Protein AF-A0A2K4ZBP8-F1 (afdb_monomer_lite)

Radius of gyration: 19.73 Å; chains: 1; bounding box: 34×74×32 Å

Organism: NCBI:txid879566

InterPro domains:
  IPR014825 DNA alkylation repair enzyme [PF08713] (7-77)
  IPR016024 Armadillo-type fold [SSF48371] (1-83)

Secondary structure (DSSP, 8-state):
--HHHHHHHHHHT--HHHHHHHHHTT--TTT-----HHHHHHHHHHH---HHHHHHHHHT--HHHHHHHHHHHTTT-HHHHHHHHHHHHHHHHH---TT-------------------

Foldseek 3Di:
DALVVVVVVLLVQADPVQLVVCVVQQADSQQESHHDPVVLLVVLVVPAADQNRLVSLCVSSRPSSVSSSLSNLVPPDPVSVVVNVVSVVVVVVSSPDPDDDDPPPDDDPDDDDDDDDD

Structure (mmCIF, N/CA/C/O backbone):
data_AF-A0A2K4ZBP8-F1
#
_entry.id   AF-A0A2K4ZBP8-F1
#
loop_
_atom_site.group_PDB
_atom_site.id
_atom_site.type_symbol
_atom_site.label_atom_id
_atom_site.label_alt_id
_atom_site.label_comp_id
_atom_site.label_asym_id
_atom_site.label_entity_id
_atom_site.label_seq_id
_atom_site.pdbx_PDB_ins_code
_atom_site.Cartn_x
_atom_site.Cartn_y
_atom_site.Cartn_z
_atom_site.occupancy
_atom_site.B_iso_or_equiv
_atom_site.auth_seq_id
_atom_site.auth_comp_id
_atom_site.auth_asym_id
_atom_site.auth_atom_id
_atom_site.pdbx_PDB_model_num
ATOM 1 N N . MET A 1 1 ? -7.504 -8.465 11.148 1.00 76.06 1 MET A N 1
ATOM 2 C CA . MET A 1 1 ? -6.845 -8.124 9.883 1.00 76.06 1 MET A CA 1
ATOM 3 C C . MET A 1 1 ? -5.510 -7.494 10.207 1.00 76.06 1 MET A C 1
ATOM 5 O O . MET A 1 1 ? -5.461 -6.305 10.503 1.00 76.06 1 MET A O 1
ATOM 9 N N . ASP A 1 2 ? -4.475 -8.324 10.253 1.00 86.19 2 ASP A N 1
ATOM 10 C CA . ASP A 1 2 ? -3.075 -7.908 10.382 1.00 86.19 2 ASP A CA 1
ATOM 11 C C . ASP A 1 2 ? -2.411 -7.704 9.002 1.00 86.19 2 ASP A C 1
ATOM 13 O O . ASP A 1 2 ? -3.039 -7.906 7.951 1.00 86.19 2 ASP A O 1
ATOM 17 N N . GLY A 1 3 ? -1.148 -7.254 8.983 1.00 87.31 3 GLY A N 1
ATOM 18 C CA . GLY A 1 3 ? -0.414 -6.998 7.744 1.00 87.31 3 GLY A CA 1
ATOM 19 C C . GLY A 1 3 ? -0.275 -8.233 6.857 1.00 87.31 3 GLY A C 1
ATOM 20 O O . GLY A 1 3 ? -0.378 -8.126 5.635 1.00 87.31 3 GLY A O 1
ATOM 21 N N . GLN A 1 4 ? -0.104 -9.416 7.444 1.00 90.00 4 GLN A N 1
ATOM 22 C CA . GLN A 1 4 ? 0.075 -10.655 6.696 1.00 90.00 4 GLN A CA 1
ATOM 23 C C . GLN A 1 4 ? -1.236 -11.120 6.054 1.00 90.00 4 GLN A C 1
ATOM 25 O O . GLN A 1 4 ? -1.240 -11.511 4.884 1.00 90.00 4 GLN A O 1
ATOM 30 N N . GLU A 1 5 ? -2.351 -11.025 6.779 1.00 91.75 5 GLU A N 1
ATOM 31 C CA . GLU A 1 5 ? -3.694 -11.289 6.260 1.00 91.75 5 GLU A CA 1
ATOM 32 C C . GLU A 1 5 ? -4.012 -10.372 5.071 1.00 91.75 5 GLU A C 1
ATOM 34 O O . GLU A 1 5 ? -4.517 -10.832 4.047 1.00 91.75 5 GLU A O 1
ATOM 39 N N . MET A 1 6 ? -3.643 -9.090 5.148 1.00 91.50 6 MET A N 1
ATOM 40 C CA . MET A 1 6 ? -3.853 -8.145 4.048 1.00 91.50 6 MET A CA 1
ATOM 41 C C . MET A 1 6 ? -2.957 -8.420 2.833 1.00 91.50 6 MET A C 1
ATOM 43 O O . MET A 1 6 ? -3.413 -8.314 1.693 1.00 91.50 6 MET A O 1
ATOM 47 N N . ILE A 1 7 ? -1.701 -8.825 3.038 1.00 93.38 7 ILE A N 1
ATOM 48 C CA . ILE A 1 7 ? -0.838 -9.269 1.932 1.00 93.38 7 ILE A CA 1
ATOM 49 C C . ILE A 1 7 ? -1.409 -10.519 1.258 1.00 93.38 7 ILE A C 1
ATOM 51 O O . ILE A 1 7 ? -1.368 -10.621 0.030 1.00 93.38 7 ILE A O 1
ATOM 55 N N . ASN A 1 8 ? -1.959 -11.458 2.026 1.00 94.56 8 ASN A N 1
ATOM 56 C CA . ASN A 1 8 ? -2.592 -12.651 1.471 1.00 94.56 8 ASN A CA 1
ATOM 57 C C . ASN A 1 8 ? -3.838 -12.297 0.648 1.00 94.56 8 ASN A C 1
ATOM 59 O O . ASN A 1 8 ? -4.003 -12.825 -0.449 1.00 94.56 8 ASN A O 1
ATOM 63 N N . GLU A 1 9 ? -4.653 -11.352 1.116 1.00 93.81 9 GLU A N 1
ATOM 64 C CA . GLU A 1 9 ? -5.815 -10.858 0.370 1.00 93.81 9 GLU A CA 1
ATOM 65 C C . GLU A 1 9 ? -5.402 -10.170 -0.942 1.00 93.81 9 GLU A C 1
ATOM 67 O O . GLU A 1 9 ? -5.982 -10.423 -1.997 1.00 93.81 9 GLU A O 1
ATOM 72 N N . LEU A 1 10 ? -4.342 -9.353 -0.917 1.00 93.69 10 LEU A N 1
ATOM 73 C CA . LEU A 1 10 ? -3.769 -8.772 -2.134 1.00 93.69 10 LEU A CA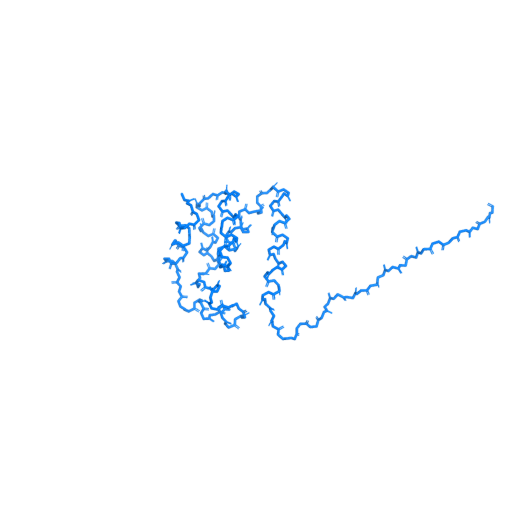 1
ATOM 74 C C . LEU A 1 10 ? -3.299 -9.864 -3.104 1.00 93.69 10 LEU A C 1
ATOM 76 O O . LEU A 1 10 ? -3.599 -9.804 -4.293 1.00 93.69 10 LEU A O 1
ATOM 80 N N . ARG A 1 11 ? -2.605 -10.893 -2.608 1.00 94.56 11 ARG A N 1
ATOM 81 C CA . ARG A 1 11 ? -2.149 -12.022 -3.434 1.00 94.56 11 ARG A CA 1
ATOM 82 C C . ARG A 1 11 ? -3.304 -12.828 -4.019 1.00 94.56 11 ARG A C 1
ATOM 84 O O . ARG A 1 11 ? -3.196 -13.270 -5.157 1.00 94.56 11 ARG A O 1
ATOM 91 N N . ALA A 1 12 ? -4.406 -12.986 -3.291 1.00 95.75 12 ALA A N 1
ATOM 92 C CA . ALA A 1 12 ? -5.597 -13.673 -3.786 1.00 95.75 12 ALA A CA 1
ATOM 93 C C . ALA A 1 12 ? -6.243 -12.947 -4.979 1.00 95.75 12 ALA A C 1
ATOM 95 O O . ALA A 1 12 ? -6.872 -13.580 -5.822 1.00 95.75 12 ALA A O 1
ATOM 96 N N . GLN A 1 13 ? -6.051 -11.630 -5.072 1.00 94.88 13 GLN A N 1
ATOM 97 C CA . GLN A 1 13 ? -6.541 -10.793 -6.169 1.00 94.88 13 GLN A CA 1
ATOM 98 C C . GLN A 1 13 ? -5.476 -10.522 -7.244 1.00 94.88 13 GLN A C 1
ATOM 100 O O . GLN A 1 13 ? -5.697 -9.714 -8.152 1.00 94.88 13 GLN A O 1
ATOM 105 N N . ALA A 1 14 ? -4.299 -11.141 -7.125 1.00 94.94 14 ALA A N 1
ATOM 106 C CA . ALA A 1 14 ? -3.193 -10.914 -8.035 1.00 94.94 14 ALA A CA 1
ATOM 107 C C . ALA A 1 14 ? -3.495 -11.461 -9.432 1.00 94.94 14 ALA A C 1
ATOM 109 O O . ALA A 1 14 ? -4.105 -12.514 -9.612 1.00 94.94 14 ALA A O 1
ATOM 110 N N . SER A 1 15 ? -3.008 -10.748 -10.438 1.00 94.81 15 SER A N 1
ATOM 111 C CA . SER A 1 15 ? -3.103 -11.141 -11.833 1.00 94.81 15 SER A CA 1
ATOM 112 C C . SER A 1 15 ? -1.759 -10.940 -12.512 1.00 94.81 15 SER A C 1
ATOM 114 O O . SER A 1 15 ? -1.171 -9.858 -12.460 1.0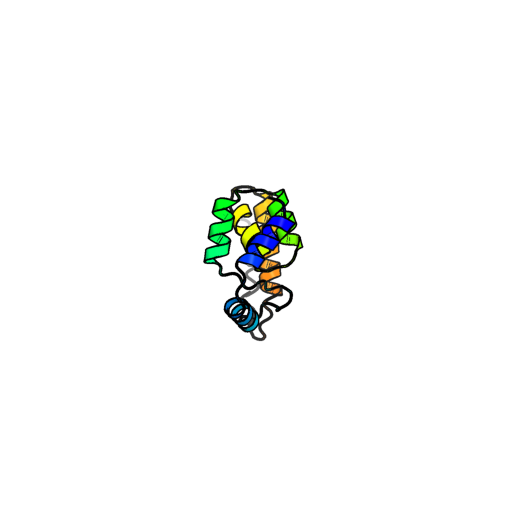0 94.81 15 SER A O 1
ATOM 116 N N . GLU A 1 16 ? -1.297 -11.978 -13.204 1.00 92.94 16 GLU A N 1
ATOM 117 C CA . GLU A 1 16 ? -0.041 -11.954 -13.955 1.00 92.94 16 GLU A CA 1
ATOM 118 C C . GLU A 1 16 ? -0.020 -10.820 -14.985 1.00 92.94 16 GLU A C 1
ATOM 120 O O . GLU A 1 16 ? 0.917 -10.029 -15.013 1.00 92.94 16 GLU A O 1
ATOM 125 N N . LYS A 1 17 ? -1.127 -10.624 -15.709 1.00 92.69 17 LYS A N 1
ATOM 126 C CA . LYS A 1 17 ? -1.306 -9.506 -16.646 1.00 92.69 17 LYS A CA 1
ATOM 127 C C . LYS A 1 17 ? -1.074 -8.139 -15.992 1.00 92.69 17 LYS A C 1
ATOM 129 O O . LYS A 1 17 ? -0.483 -7.242 -16.594 1.00 92.69 17 LYS A O 1
ATOM 134 N N . TYR A 1 18 ? -1.572 -7.944 -14.772 1.00 91.75 18 TYR A N 1
ATOM 135 C CA . TYR A 1 18 ? -1.365 -6.688 -14.050 1.00 91.75 18 TYR A CA 1
ATOM 136 C C . TYR A 1 18 ? 0.077 -6.560 -13.568 1.00 91.75 18 TYR A C 1
ATOM 138 O O . TYR A 1 18 ? 0.659 -5.485 -13.706 1.00 91.75 18 TYR A O 1
ATOM 146 N N . ARG A 1 19 ? 0.669 -7.651 -13.075 1.00 91.81 19 ARG A N 1
ATOM 147 C CA . ARG A 1 19 ? 2.077 -7.699 -12.670 1.00 91.81 19 ARG A CA 1
ATOM 148 C C . ARG A 1 19 ? 3.009 -7.333 -13.825 1.00 91.81 19 ARG A C 1
ATOM 150 O O . ARG A 1 19 ? 3.872 -6.478 -13.658 1.00 91.81 19 ARG A O 1
ATOM 157 N N . GLU A 1 20 ? 2.796 -7.904 -15.005 1.00 92.44 20 GLU A N 1
ATOM 158 C CA . GLU A 1 20 ? 3.545 -7.577 -16.223 1.00 92.44 20 GLU A CA 1
ATOM 159 C C . GLU A 1 20 ? 3.413 -6.101 -16.597 1.00 92.44 20 GLU A C 1
ATOM 161 O O . GLU A 1 20 ? 4.401 -5.445 -16.928 1.00 92.44 20 GLU A O 1
ATOM 166 N N . ASN A 1 21 ? 2.203 -5.542 -16.502 1.00 91.19 21 ASN A N 1
ATOM 167 C CA . ASN A 1 21 ? 2.007 -4.125 -16.773 1.00 91.19 21 ASN A CA 1
ATOM 168 C C . ASN A 1 21 ? 2.751 -3.234 -15.762 1.00 91.19 21 ASN A C 1
ATOM 170 O O . ASN A 1 21 ? 3.299 -2.213 -16.170 1.00 91.19 21 ASN A O 1
ATOM 174 N N . MET A 1 22 ? 2.822 -3.615 -14.480 1.00 86.38 22 MET A N 1
ATOM 175 C CA . MET A 1 22 ? 3.616 -2.895 -13.469 1.00 86.38 22 MET A CA 1
ATOM 176 C C . MET A 1 22 ? 5.114 -2.944 -13.783 1.00 86.38 22 MET A C 1
ATOM 178 O O . MET A 1 22 ? 5.777 -1.906 -13.759 1.00 86.38 22 MET A O 1
ATOM 182 N N . ILE A 1 23 ? 5.621 -4.112 -14.183 1.00 89.94 23 ILE A N 1
ATOM 183 C CA . ILE A 1 23 ? 7.015 -4.285 -14.613 1.00 89.94 23 ILE A CA 1
ATOM 184 C C . ILE A 1 23 ? 7.319 -3.402 -15.825 1.00 89.94 23 ILE A C 1
ATOM 186 O O . ILE A 1 23 ? 8.307 -2.669 -15.830 1.00 89.94 23 ILE A O 1
ATOM 190 N N . ARG A 1 24 ? 6.429 -3.384 -16.823 1.00 90.44 24 ARG A N 1
ATOM 191 C CA . ARG A 1 24 ? 6.547 -2.523 -18.010 1.00 90.44 24 ARG A CA 1
ATOM 192 C C . ARG A 1 24 ? 6.546 -1.030 -17.667 1.00 90.44 24 ARG A C 1
ATOM 194 O O . ARG A 1 24 ? 7.140 -0.237 -18.391 1.00 90.44 24 ARG A O 1
ATOM 201 N N . MET A 1 25 ? 5.882 -0.642 -16.580 1.00 86.00 25 MET A N 1
ATOM 202 C CA . MET A 1 25 ? 5.859 0.733 -16.070 1.00 86.00 25 MET A CA 1
ATOM 203 C C . MET A 1 25 ? 7.084 1.089 -15.209 1.00 86.00 25 MET A C 1
ATOM 205 O O . MET A 1 25 ? 7.184 2.226 -14.750 1.00 86.00 25 MET A O 1
ATOM 209 N N . GLY A 1 26 ? 8.019 0.155 -15.010 1.00 85.50 26 GLY A N 1
ATOM 210 C CA . GLY A 1 26 ? 9.259 0.373 -14.262 1.00 85.50 26 GLY A CA 1
ATOM 211 C C . GLY A 1 26 ? 9.176 0.029 -12.775 1.00 85.50 26 GLY A C 1
ATOM 212 O O . GLY A 1 26 ?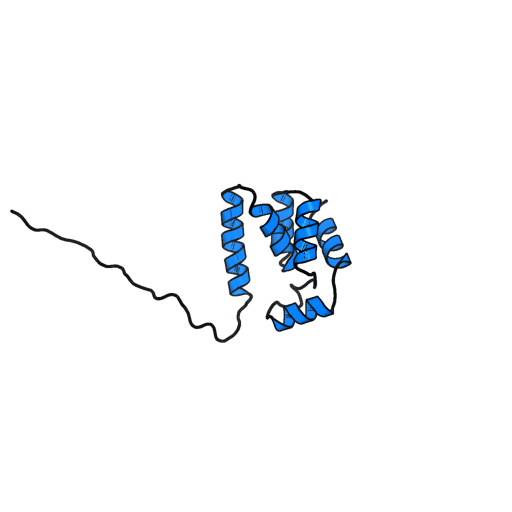 10.074 0.395 -12.023 1.00 85.50 26 GLY A O 1
ATOM 213 N N . ILE A 1 27 ? 8.124 -0.666 -12.330 1.00 85.00 27 ILE A N 1
ATOM 214 C CA . ILE A 1 27 ? 8.024 -1.161 -10.953 1.00 85.00 27 ILE A CA 1
ATOM 215 C C . ILE A 1 27 ? 8.680 -2.549 -10.887 1.00 85.00 27 ILE A C 1
ATOM 217 O O . ILE A 1 27 ? 8.271 -3.440 -11.632 1.00 85.00 27 ILE A O 1
ATOM 221 N N . PRO A 1 28 ? 9.675 -2.783 -10.011 1.00 88.50 28 PRO A N 1
ATOM 222 C CA . PRO A 1 28 ? 10.351 -4.075 -9.927 1.00 88.50 28 PRO A CA 1
ATOM 223 C C . PRO A 1 28 ? 9.385 -5.242 -9.693 1.00 88.50 28 PRO A C 1
ATOM 225 O O . PRO A 1 28 ? 8.445 -5.142 -8.899 1.00 88.50 28 PRO A O 1
ATOM 228 N N . ALA A 1 29 ? 9.644 -6.380 -10.341 1.00 89.31 29 ALA A N 1
ATOM 229 C CA . ALA A 1 29 ? 8.812 -7.582 -10.238 1.00 89.31 29 ALA A CA 1
ATOM 230 C C . ALA A 1 29 ? 8.743 -8.161 -8.812 1.00 89.31 29 ALA A C 1
ATOM 232 O O . ALA A 1 29 ? 7.763 -8.822 -8.466 1.00 89.31 29 ALA A O 1
ATOM 233 N N . GLU A 1 30 ? 9.780 -7.924 -8.007 1.00 91.12 30 GLU A N 1
ATOM 234 C CA . GLU A 1 30 ? 9.874 -8.290 -6.585 1.00 91.12 30 GLU A CA 1
ATOM 235 C C . GLU A 1 30 ? 8.966 -7.433 -5.692 1.00 91.12 30 GLU A C 1
ATOM 237 O O . GLU A 1 30 ? 8.446 -7.918 -4.693 1.00 91.12 30 GLU A O 1
ATOM 242 N N . ASN A 1 31 ? 8.703 -6.190 -6.105 1.00 90.69 31 ASN A N 1
ATOM 243 C CA . ASN A 1 31 ? 7.830 -5.252 -5.403 1.00 90.69 31 ASN A CA 1
ATOM 244 C C . ASN A 1 31 ? 6.406 -5.244 -5.981 1.00 90.69 31 ASN A C 1
ATOM 246 O O . ASN A 1 31 ? 5.560 -4.512 -5.479 1.00 90.69 31 ASN A O 1
ATOM 250 N N . SER A 1 32 ? 6.126 -6.027 -7.026 1.00 92.44 32 SER A N 1
ATOM 251 C CA . SER A 1 32 ? 4.837 -6.029 -7.726 1.00 92.44 32 SER A CA 1
ATOM 252 C C . SER A 1 32 ? 4.052 -7.298 -7.410 1.00 92.44 32 SER A C 1
ATOM 254 O O . SER A 1 32 ? 4.425 -8.385 -7.862 1.00 92.44 32 SER A O 1
ATOM 256 N N . ILE A 1 33 ? 2.944 -7.161 -6.676 1.00 94.62 33 ILE A N 1
ATOM 257 C CA . ILE A 1 33 ? 2.010 -8.271 -6.431 1.00 94.62 33 ILE A CA 1
ATOM 258 C C . ILE A 1 33 ? 1.171 -8.531 -7.691 1.00 94.62 33 ILE A C 1
ATOM 260 O O . ILE A 1 33 ? 0.912 -9.682 -8.030 1.00 94.62 33 ILE A O 1
ATOM 264 N N . GLY A 1 34 ? 0.801 -7.477 -8.422 1.00 95.19 34 GLY A N 1
ATOM 265 C CA . GLY A 1 34 ? -0.021 -7.548 -9.628 1.00 95.19 34 GLY A CA 1
ATOM 266 C C . GLY A 1 34 ? -1.504 -7.327 -9.360 1.00 95.19 34 GLY A C 1
ATOM 267 O O . GLY A 1 34 ? -2.332 -8.023 -9.942 1.00 95.19 34 GLY A O 1
ATOM 268 N N . VAL A 1 35 ? -1.857 -6.386 -8.482 1.00 95.19 35 VAL A N 1
ATOM 269 C CA . VAL A 1 35 ? -3.263 -6.094 -8.148 1.00 95.19 35 VAL A CA 1
ATOM 270 C C . VAL A 1 35 ? -3.706 -4.789 -8.799 1.00 95.19 35 VAL A C 1
ATOM 272 O O . VAL A 1 35 ? -3.005 -3.779 -8.767 1.00 95.19 35 VAL A O 1
ATOM 275 N N . ALA A 1 36 ? -4.907 -4.782 -9.375 1.00 91.62 36 ALA A N 1
ATOM 276 C CA . ALA A 1 36 ? -5.483 -3.575 -9.952 1.00 91.62 36 ALA A CA 1
ATOM 277 C C . ALA A 1 36 ? -5.758 -2.505 -8.878 1.00 91.62 36 ALA A C 1
ATOM 279 O O . ALA A 1 36 ? -6.298 -2.798 -7.809 1.00 91.62 36 ALA A O 1
ATOM 280 N N . THR A 1 37 ? -5.506 -1.232 -9.193 1.00 87.88 37 THR A N 1
ATOM 281 C CA . THR A 1 37 ? -5.764 -0.101 -8.279 1.00 87.88 37 THR A CA 1
ATOM 282 C C . THR A 1 37 ? -7.223 -0.030 -7.807 1.00 87.88 37 THR A C 1
ATOM 284 O O . THR A 1 37 ? -7.492 0.365 -6.674 1.00 87.88 37 THR A O 1
ATOM 287 N N . SER A 1 38 ? -8.186 -0.430 -8.646 1.00 89.44 38 SER A N 1
ATOM 288 C CA . SER A 1 38 ? -9.608 -0.496 -8.274 1.00 89.44 38 SER A CA 1
ATOM 289 C C . SER A 1 38 ? -9.869 -1.491 -7.141 1.00 89.44 38 SER A C 1
ATOM 291 O O . SER A 1 38 ? -10.651 -1.193 -6.237 1.00 89.44 38 SER A O 1
ATOM 293 N N . VAL A 1 39 ? -9.186 -2.638 -7.158 1.00 92.31 39 VAL A N 1
ATOM 294 C CA . VAL A 1 39 ? -9.272 -3.659 -6.110 1.00 92.31 39 VAL A CA 1
ATOM 295 C C . VAL A 1 39 ? -8.618 -3.154 -4.830 1.00 92.31 39 VAL A C 1
ATOM 297 O O . VAL A 1 39 ? -9.245 -3.227 -3.779 1.00 92.31 39 VAL A O 1
ATOM 300 N N . VAL A 1 40 ? -7.428 -2.547 -4.918 1.00 90.62 40 VAL A N 1
ATOM 301 C CA . VAL A 1 40 ? -6.738 -1.944 -3.760 1.00 90.62 40 VAL A CA 1
ATOM 302 C C . VAL A 1 40 ? -7.637 -0.929 -3.048 1.00 90.62 40 VAL A C 1
ATOM 304 O O . VAL A 1 40 ? -7.830 -1.011 -1.838 1.00 90.62 40 VAL A O 1
ATOM 307 N N . ARG A 1 41 ? -8.278 -0.023 -3.797 1.00 87.75 41 ARG A N 1
ATOM 308 C CA . ARG A 1 41 ? -9.244 0.944 -3.242 1.00 87.75 41 ARG A CA 1
ATOM 309 C C . ARG A 1 41 ? -10.481 0.276 -2.644 1.00 87.75 41 ARG A C 1
ATOM 311 O O . ARG A 1 41 ? -11.022 0.756 -1.650 1.00 87.75 41 ARG A O 1
ATOM 318 N N . GLY A 1 42 ? -10.950 -0.815 -3.247 1.00 90.25 42 GLY A N 1
ATOM 319 C CA . GLY A 1 42 ? -12.047 -1.621 -2.713 1.00 90.25 42 GLY A CA 1
ATOM 320 C C . GLY A 1 42 ? -11.696 -2.259 -1.367 1.00 90.25 42 GLY A C 1
ATOM 321 O O . GLY A 1 42 ? -12.487 -2.179 -0.429 1.00 90.25 42 GLY A O 1
ATOM 322 N N . LEU A 1 43 ? -10.497 -2.835 -1.257 1.00 89.56 43 LEU A N 1
ATOM 323 C CA . LEU A 1 43 ? -9.968 -3.418 -0.023 1.00 89.56 43 LEU A CA 1
ATOM 324 C C . LEU A 1 43 ? -9.775 -2.354 1.061 1.00 89.56 43 LEU A C 1
ATOM 326 O O . LEU A 1 43 ? -10.236 -2.545 2.185 1.00 89.56 43 LEU A O 1
ATOM 330 N N . ALA A 1 44 ? -9.203 -1.199 0.711 1.00 86.06 44 ALA A N 1
ATOM 331 C CA . ALA A 1 44 ? -9.007 -0.090 1.642 1.00 86.06 44 ALA A CA 1
ATOM 332 C C . ALA A 1 44 ? -10.327 0.385 2.281 1.00 86.06 44 ALA A C 1
ATOM 334 O O . ALA A 1 44 ? -10.378 0.645 3.484 1.00 86.06 44 ALA A O 1
ATOM 335 N N . LYS A 1 45 ? -11.419 0.436 1.503 1.00 84.56 45 LYS A N 1
ATOM 336 C CA . LYS A 1 45 ? -12.759 0.781 2.010 1.00 84.56 45 LYS A CA 1
ATOM 337 C C . LYS A 1 45 ? -13.342 -0.273 2.954 1.00 84.56 45 LYS A C 1
ATOM 339 O O . LYS A 1 45 ? -14.069 0.093 3.870 1.00 84.56 45 LYS A O 1
ATOM 344 N N . LYS A 1 46 ? -13.055 -1.559 2.725 1.00 85.31 46 LYS A N 1
ATOM 345 C CA . LYS A 1 46 ? -13.586 -2.673 3.531 1.00 85.31 46 LYS A CA 1
ATOM 346 C C . LYS A 1 46 ? -12.869 -2.833 4.869 1.00 85.31 46 LYS A C 1
ATOM 348 O O . LYS A 1 46 ? -13.520 -3.085 5.873 1.00 85.31 46 LYS A O 1
ATOM 353 N N . ALA A 1 47 ? -11.546 -2.708 4.871 1.00 79.50 47 ALA A N 1
ATOM 354 C CA . ALA A 1 47 ? -10.720 -3.026 6.034 1.00 79.50 47 ALA A CA 1
ATOM 355 C C . ALA A 1 47 ? -10.629 -1.894 7.079 1.00 79.50 47 ALA A C 1
ATOM 357 O O . ALA A 1 47 ? -10.193 -2.139 8.200 1.00 79.50 47 ALA A O 1
ATOM 358 N N . GLY A 1 48 ? -11.106 -0.684 6.759 1.00 72.38 48 GLY A N 1
ATOM 359 C CA . GLY A 1 48 ? -11.087 0.455 7.684 1.00 72.38 48 GLY A CA 1
ATOM 360 C C . GLY A 1 48 ? -9.689 1.063 7.863 1.00 72.38 48 GLY A C 1
ATOM 361 O O . GLY A 1 48 ? -8.695 0.529 7.386 1.00 72.38 48 GLY A O 1
ATOM 362 N N . LYS A 1 49 ? -9.603 2.231 8.510 1.00 74.31 49 LYS A N 1
ATOM 363 C CA . LYS A 1 49 ? -8.335 2.964 8.673 1.00 74.31 49 LYS A CA 1
ATOM 364 C C . LYS A 1 49 ? -7.608 2.486 9.935 1.00 74.31 49 LYS A C 1
ATOM 366 O O . LYS A 1 49 ? -8.082 2.756 11.035 1.00 74.31 49 LYS A O 1
ATOM 371 N N . SER A 1 50 ? -6.456 1.831 9.781 1.00 82.75 50 SER A N 1
ATOM 372 C CA . SER A 1 50 ? -5.553 1.472 10.887 1.00 82.75 50 SER A CA 1
ATOM 373 C C . SER A 1 50 ? -4.141 1.994 10.619 1.00 82.75 50 SER A C 1
ATOM 375 O O . SER A 1 50 ? -3.556 1.722 9.571 1.00 82.75 50 SER A O 1
ATOM 377 N N . GLN A 1 51 ? -3.600 2.773 11.563 1.00 79.75 51 GLN A N 1
ATOM 378 C CA . GLN A 1 51 ? -2.259 3.360 11.454 1.00 79.75 51 GLN A CA 1
ATOM 379 C C . GLN A 1 51 ? -1.159 2.299 11.551 1.00 79.75 51 GLN A C 1
ATOM 381 O O . GLN A 1 51 ? -0.199 2.343 10.785 1.00 79.75 51 GLN A O 1
ATOM 386 N N . GLU A 1 52 ? -1.322 1.347 12.468 1.00 85.31 52 GLU A N 1
ATOM 387 C CA . GLU A 1 52 ? -0.390 0.235 12.684 1.00 85.31 52 GLU A CA 1
ATOM 388 C C . GLU A 1 52 ? -0.321 -0.639 11.430 1.00 85.31 52 GLU A C 1
ATOM 390 O O . GLU A 1 52 ? 0.757 -0.855 10.879 1.00 85.31 52 GLU A O 1
ATOM 395 N N . LEU A 1 53 ? -1.485 -1.007 10.886 1.00 87.56 53 LEU A N 1
ATOM 396 C CA . LEU A 1 53 ? -1.577 -1.806 9.668 1.00 87.56 53 LEU A CA 1
ATOM 397 C C . LEU A 1 53 ? -1.005 -1.070 8.447 1.00 87.56 53 LEU A C 1
ATOM 399 O O . LEU A 1 53 ? -0.310 -1.666 7.627 1.00 87.56 53 LEU A O 1
ATOM 403 N N . ALA A 1 54 ? -1.252 0.238 8.325 1.00 87.50 54 ALA A N 1
ATOM 404 C CA . ALA A 1 54 ? -0.655 1.046 7.265 1.00 87.50 54 ALA A CA 1
ATOM 405 C C . ALA A 1 54 ? 0.881 1.037 7.342 1.00 87.50 54 ALA A C 1
ATOM 407 O O . ALA A 1 54 ? 1.545 0.919 6.312 1.00 87.50 54 ALA A O 1
ATOM 408 N N . PHE A 1 55 ? 1.454 1.129 8.544 1.00 86.81 55 PHE A N 1
ATOM 409 C CA . PHE A 1 55 ? 2.903 1.090 8.737 1.00 86.81 55 PHE A CA 1
ATOM 410 C C . PHE A 1 55 ? 3.499 -0.292 8.431 1.00 86.81 55 PHE A C 1
ATOM 412 O O . PHE A 1 55 ? 4.524 -0.383 7.752 1.00 86.81 55 PHE A O 1
ATOM 419 N N . GLU A 1 56 ? 2.840 -1.368 8.862 1.00 90.12 56 GLU A N 1
ATOM 420 C CA . GLU A 1 56 ? 3.232 -2.740 8.522 1.00 90.12 56 GLU A CA 1
ATOM 421 C C . GLU A 1 56 ? 3.273 -2.946 7.006 1.00 90.12 56 GLU A C 1
ATOM 423 O O . GLU A 1 56 ? 4.304 -3.344 6.458 1.00 90.12 56 GLU A O 1
ATOM 428 N N . LEU A 1 57 ? 2.189 -2.589 6.308 1.00 90.12 57 LEU A N 1
ATOM 429 C CA . LEU A 1 57 ? 2.094 -2.693 4.851 1.00 90.12 57 LEU A CA 1
ATOM 430 C C . LEU A 1 57 ? 3.139 -1.834 4.142 1.00 90.12 57 LEU A C 1
ATOM 432 O O . LEU A 1 57 ? 3.751 -2.284 3.171 1.00 90.12 57 LEU A O 1
ATOM 436 N N . TRP A 1 58 ? 3.393 -0.626 4.643 1.00 88.50 58 TRP A N 1
ATOM 437 C CA . TRP A 1 58 ? 4.418 0.265 4.111 1.00 88.50 58 TRP A CA 1
ATOM 438 C C . TRP A 1 58 ? 5.819 -0.374 4.125 1.00 88.50 58 TRP A C 1
ATOM 440 O O . TRP A 1 58 ? 6.587 -0.250 3.157 1.00 88.50 58 TRP A O 1
ATOM 450 N N . ASN A 1 59 ? 6.136 -1.096 5.203 1.00 88.94 59 ASN A N 1
ATOM 451 C CA . ASN A 1 59 ? 7.425 -1.755 5.401 1.00 88.94 59 ASN A CA 1
ATOM 452 C C . ASN A 1 59 ? 7.630 -2.987 4.519 1.00 88.94 59 ASN A C 1
ATOM 454 O O . ASN A 1 59 ? 8.778 -3.324 4.239 1.00 88.94 59 ASN A O 1
ATOM 458 N N . THR A 1 60 ? 6.559 -3.602 4.006 1.00 89.00 60 THR A N 1
ATOM 459 C CA . THR A 1 60 ? 6.663 -4.763 3.100 1.00 89.00 60 THR A CA 1
ATOM 460 C C . THR A 1 60 ? 7.286 -4.444 1.739 1.00 89.00 60 THR A C 1
ATOM 462 O O . THR A 1 60 ? 7.662 -5.360 1.016 1.00 89.00 60 THR A O 1
ATOM 465 N N . LYS A 1 61 ? 7.390 -3.157 1.375 1.00 89.75 61 LYS A N 1
ATOM 466 C CA . LYS A 1 61 ? 7.917 -2.645 0.093 1.00 89.75 61 LYS A CA 1
ATOM 467 C C . LYS A 1 61 ? 7.115 -3.012 -1.160 1.00 89.75 61 LYS A C 1
ATOM 469 O O . LYS A 1 61 ? 7.395 -2.441 -2.214 1.00 89.75 61 LYS A O 1
ATOM 474 N N . TYR A 1 62 ? 6.073 -3.838 -1.052 1.00 92.25 62 TYR A N 1
ATOM 475 C CA . TYR A 1 62 ? 5.168 -4.096 -2.167 1.00 92.25 62 TYR A CA 1
ATOM 476 C C . TYR A 1 62 ? 4.431 -2.822 -2.586 1.00 92.25 62 TYR A C 1
ATOM 478 O O . TYR A 1 62 ? 3.922 -2.065 -1.755 1.00 92.25 62 TYR A O 1
ATOM 486 N N . HIS A 1 63 ? 4.349 -2.597 -3.892 1.00 90.00 63 HIS A N 1
ATOM 487 C CA . HIS A 1 63 ? 3.735 -1.422 -4.488 1.00 90.00 63 HIS A CA 1
ATOM 488 C C . HIS A 1 63 ? 2.263 -1.297 -4.085 1.00 90.00 63 HIS A C 1
ATOM 490 O O . HIS A 1 63 ? 1.821 -0.244 -3.625 1.00 90.00 63 HIS A O 1
ATOM 496 N N . GLU A 1 64 ? 1.510 -2.389 -4.183 1.00 92.44 64 GLU A N 1
ATOM 497 C CA . GLU A 1 64 ? 0.086 -2.400 -3.868 1.00 92.44 64 GLU A CA 1
ATOM 498 C C . GLU A 1 64 ? -0.182 -2.289 -2.364 1.00 92.44 64 GLU A C 1
ATOM 500 O O . GLU A 1 64 ? -1.124 -1.603 -1.972 1.00 92.44 64 GLU A O 1
ATOM 505 N N . ALA A 1 65 ? 0.684 -2.855 -1.517 1.00 91.62 65 ALA A N 1
ATOM 506 C CA . ALA A 1 65 ? 0.610 -2.684 -0.064 1.00 91.62 65 ALA A CA 1
ATOM 507 C C . ALA A 1 65 ? 0.851 -1.222 0.348 1.00 91.62 65 ALA A C 1
ATOM 509 O O . ALA A 1 65 ? 0.136 -0.676 1.186 1.00 91.62 65 ALA A O 1
ATOM 510 N N . ARG A 1 66 ? 1.813 -0.554 -0.297 1.00 89.50 66 ARG A N 1
ATOM 511 C CA . ARG A 1 66 ? 2.107 0.872 -0.101 1.00 89.50 66 ARG A CA 1
ATOM 512 C C . ARG A 1 66 ? 0.972 1.778 -0.571 1.00 89.50 66 ARG A C 1
ATOM 514 O O . ARG A 1 66 ? 0.655 2.746 0.117 1.00 89.50 66 ARG A O 1
ATOM 521 N N . MET A 1 67 ? 0.331 1.457 -1.698 1.00 88.81 67 MET A N 1
ATOM 522 C CA . MET A 1 67 ? -0.890 2.153 -2.124 1.00 88.81 67 MET A CA 1
ATOM 523 C C . MET A 1 67 ? -2.006 1.997 -1.089 1.00 88.81 67 MET A C 1
ATOM 525 O O . MET A 1 67 ? -2.672 2.970 -0.755 1.00 88.81 67 MET A O 1
ATOM 529 N N . LEU A 1 68 ? -2.189 0.791 -0.553 1.00 88.94 68 LEU A N 1
ATOM 530 C CA . LEU A 1 68 ? -3.225 0.512 0.436 1.00 88.94 68 LEU A CA 1
ATOM 531 C C . LEU A 1 68 ? -2.974 1.282 1.745 1.00 88.94 68 LEU A C 1
ATOM 533 O O . LEU A 1 68 ? -3.878 1.939 2.258 1.00 88.94 68 LEU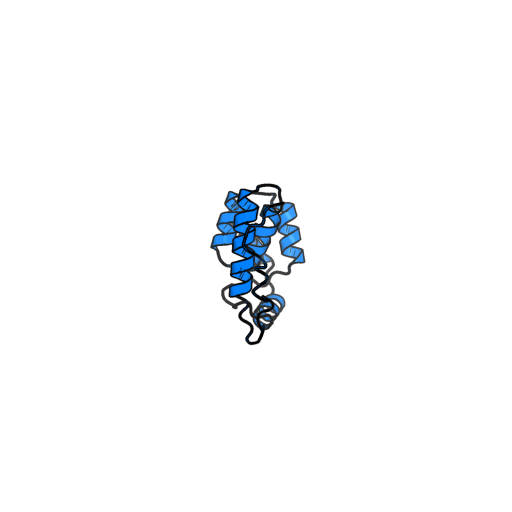 A O 1
ATOM 537 N N . ALA A 1 69 ? -1.722 1.305 2.214 1.00 88.44 69 ALA A N 1
ATOM 538 C CA . ALA A 1 69 ? -1.295 2.142 3.332 1.00 88.44 69 ALA A CA 1
ATOM 539 C C . ALA A 1 69 ? -1.589 3.632 3.079 1.00 88.44 69 ALA A C 1
ATOM 541 O O . ALA A 1 69 ? -2.162 4.300 3.938 1.00 88.44 69 ALA A O 1
ATOM 542 N N . HIS A 1 70 ? -1.265 4.143 1.887 1.00 83.31 70 HIS A N 1
ATOM 543 C CA . HIS A 1 70 ? -1.530 5.532 1.508 1.00 83.31 70 HIS A CA 1
ATOM 544 C C . HIS A 1 70 ? -3.029 5.883 1.556 1.00 83.31 70 HIS A C 1
ATOM 546 O O . HIS A 1 70 ? -3.399 6.914 2.115 1.00 83.31 70 HIS A O 1
ATOM 552 N N . GLU A 1 71 ? -3.906 5.026 1.020 1.00 83.31 71 GLU A N 1
ATOM 553 C CA . GLU A 1 71 ? -5.367 5.240 1.032 1.00 83.31 71 GLU A CA 1
ATOM 554 C C . GLU A 1 71 ? -5.929 5.378 2.465 1.00 83.31 71 GLU A C 1
ATOM 556 O O . GLU A 1 71 ? -6.900 6.103 2.693 1.00 83.31 71 GLU A O 1
ATOM 561 N N . TRP A 1 72 ? -5.300 4.747 3.462 1.00 77.81 72 TRP A N 1
ATOM 562 C CA . TRP A 1 72 ? -5.675 4.910 4.871 1.00 77.81 72 TRP A CA 1
ATOM 563 C C . TRP A 1 72 ? -5.057 6.134 5.548 1.00 77.81 72 TRP A C 1
ATOM 565 O O . TRP A 1 72 ? -5.645 6.670 6.492 1.00 77.81 72 TRP A O 1
ATOM 575 N N . MET A 1 73 ? -3.910 6.602 5.057 1.00 67.19 73 MET A N 1
ATOM 576 C CA . MET A 1 73 ? -3.186 7.759 5.590 1.00 67.19 73 MET A CA 1
ATOM 577 C C . MET A 1 73 ? -3.801 9.109 5.209 1.00 67.19 73 MET A C 1
ATOM 579 O O . MET A 1 73 ? -3.650 10.071 5.960 1.00 67.19 73 MET A O 1
ATOM 583 N N . GLU A 1 74 ? -4.563 9.178 4.116 1.00 57.62 74 GLU A N 1
ATOM 584 C CA . GLU A 1 74 ? -5.336 10.370 3.723 1.00 57.62 74 GLU A CA 1
ATOM 585 C C . GLU A 1 74 ? -6.505 10.677 4.696 1.00 57.62 74 GLU A C 1
ATOM 587 O O . GLU A 1 74 ? -7.205 11.680 4.568 1.00 57.62 74 GLU A O 1
ATOM 592 N N . GLY A 1 75 ? -6.711 9.851 5.733 1.00 56.75 75 GLY A N 1
ATOM 593 C CA . GLY A 1 75 ? -7.542 10.176 6.895 1.00 56.75 75 GLY A CA 1
ATOM 594 C C . GLY A 1 75 ? -6.814 11.014 7.953 1.00 56.75 75 GLY A C 1
ATOM 595 O O . GLY A 1 75 ? -6.307 10.459 8.918 1.00 56.75 75 GLY A O 1
ATOM 596 N N . GLU A 1 76 ? -6.793 12.336 7.776 1.00 50.59 76 GLU A N 1
ATOM 597 C CA . GLU A 1 76 ? -6.625 13.419 8.778 1.00 50.59 76 GLU A CA 1
ATOM 598 C C . GLU A 1 76 ? -5.533 13.363 9.876 1.00 50.59 76 GLU A C 1
ATOM 600 O O . GLU A 1 76 ? -5.481 14.255 10.723 1.00 50.59 76 GLU A O 1
ATOM 605 N N . SER A 1 77 ? -4.581 12.431 9.883 1.00 55.28 77 SER A N 1
ATOM 606 C CA . SER A 1 77 ? -3.471 12.498 10.847 1.00 55.28 77 SER A CA 1
ATOM 607 C C . SER A 1 77 ? -2.231 13.153 10.231 1.00 55.28 77 SER A C 1
ATOM 609 O O . SER A 1 77 ? -1.600 12.622 9.317 1.00 55.28 77 SER A O 1
ATOM 611 N N . LYS A 1 78 ? -1.837 14.323 10.755 1.00 49.44 78 LYS A N 1
ATOM 612 C CA . LYS A 1 78 ? -0.658 15.093 10.296 1.00 49.44 78 LYS A CA 1
ATOM 613 C C . LYS A 1 78 ? 0.645 14.277 10.300 1.00 49.44 78 LYS A C 1
ATOM 615 O O . LYS A 1 78 ? 1.506 14.533 9.461 1.00 49.44 78 LYS A O 1
ATOM 620 N N . ALA A 1 79 ? 0.775 13.300 11.201 1.00 46.28 79 ALA A N 1
ATOM 621 C CA . ALA A 1 79 ? 1.912 12.378 11.250 1.00 46.28 79 ALA A CA 1
ATOM 622 C C . ALA A 1 79 ? 1.919 11.406 10.056 1.00 46.28 79 ALA A C 1
ATOM 624 O O . ALA A 1 79 ? 2.954 11.197 9.424 1.00 46.28 79 ALA A O 1
ATOM 625 N N . LEU A 1 80 ? 0.747 10.894 9.674 1.00 51.44 80 LEU A N 1
ATOM 626 C CA . LEU A 1 80 ? 0.592 10.008 8.519 1.00 51.44 80 LEU A CA 1
ATOM 627 C C . LEU A 1 80 ? 0.853 10.737 7.195 1.00 51.44 80 LEU A C 1
ATOM 629 O O . LEU A 1 80 ? 1.431 10.158 6.283 1.00 51.44 80 LEU A O 1
ATOM 633 N N . ARG A 1 81 ? 0.532 12.034 7.108 1.00 50.59 81 ARG A N 1
ATOM 634 C CA . ARG A 1 81 ? 0.865 12.867 5.940 1.00 50.59 81 ARG A CA 1
ATOM 635 C C . ARG A 1 81 ? 2.375 13.019 5.718 1.00 50.59 81 ARG A C 1
ATOM 637 O O . ARG A 1 81 ? 2.803 13.212 4.582 1.00 50.59 81 ARG A O 1
ATOM 644 N N . TRP A 1 82 ? 3.192 12.971 6.772 1.00 50.03 82 TRP A N 1
ATOM 645 C CA . TRP A 1 82 ? 4.652 13.025 6.631 1.00 50.03 82 TRP A CA 1
ATOM 646 C C . TRP A 1 82 ? 5.207 11.706 6.085 1.00 50.03 82 TRP A C 1
ATOM 648 O O . TRP A 1 82 ? 6.010 11.733 5.157 1.00 50.03 82 TRP A O 1
ATOM 658 N N . ILE A 1 83 ? 4.682 10.572 6.563 1.00 55.47 83 ILE A N 1
ATOM 659 C CA . ILE A 1 83 ? 5.029 9.241 6.047 1.00 55.47 83 ILE A CA 1
ATOM 660 C C . ILE A 1 83 ? 4.527 9.068 4.605 1.00 55.47 83 ILE A C 1
ATOM 662 O O . ILE A 1 83 ? 5.277 8.586 3.771 1.00 55.47 83 ILE A O 1
ATOM 666 N N . GLY A 1 84 ? 3.327 9.556 4.264 1.00 57.88 84 GLY A N 1
ATOM 667 C CA . GLY A 1 84 ? 2.830 9.643 2.881 1.00 57.88 84 GLY A CA 1
ATOM 668 C C . GLY A 1 84 ? 3.707 10.526 1.968 1.00 57.88 84 GLY A C 1
ATOM 669 O O . GLY A 1 84 ? 3.941 10.211 0.803 1.00 57.88 84 GLY A O 1
ATOM 670 N N . LYS A 1 85 ? 4.242 11.620 2.530 1.00 59.41 85 LYS A N 1
ATOM 671 C CA . LYS A 1 85 ? 5.322 12.468 1.983 1.00 59.41 85 LYS A CA 1
ATOM 672 C C . LYS A 1 85 ? 6.531 11.654 1.519 1.00 59.41 85 LYS A C 1
ATOM 674 O O . LYS A 1 85 ? 6.957 11.690 0.364 1.00 59.41 85 LYS A O 1
ATOM 679 N N . ASP A 1 86 ? 7.089 10.953 2.491 1.00 61.97 86 ASP A N 1
ATOM 680 C CA . ASP A 1 86 ? 8.277 10.123 2.340 1.00 61.97 86 ASP A CA 1
ATOM 681 C C . ASP A 1 86 ? 8.022 8.964 1.368 1.00 61.97 86 ASP A C 1
ATOM 683 O O . ASP A 1 86 ? 8.807 8.687 0.467 1.00 61.97 86 ASP A O 1
ATOM 687 N N . ALA A 1 87 ? 6.828 8.394 1.457 1.00 59.94 87 ALA A N 1
ATOM 688 C CA . ALA A 1 87 ? 6.317 7.351 0.602 1.00 59.94 87 ALA A CA 1
ATOM 689 C C . ALA A 1 87 ? 6.271 7.696 -0.881 1.00 59.94 87 ALA A C 1
ATOM 691 O O . ALA A 1 87 ? 6.762 6.934 -1.716 1.00 59.94 87 ALA A O 1
ATOM 692 N N . ALA A 1 88 ? 5.683 8.844 -1.209 1.00 60.19 88 ALA A N 1
ATOM 693 C CA . ALA A 1 88 ? 5.623 9.332 -2.578 1.00 60.19 88 ALA A CA 1
ATOM 694 C C . ALA A 1 88 ? 7.034 9.575 -3.130 1.00 60.19 88 ALA A C 1
ATOM 696 O O . ALA A 1 88 ? 7.327 9.186 -4.257 1.00 60.19 88 ALA A O 1
ATOM 697 N N . LYS A 1 89 ? 7.933 10.129 -2.308 1.00 61.53 89 LYS A N 1
ATOM 698 C CA . LYS A 1 89 ? 9.333 10.365 -2.674 1.00 61.53 89 LYS A CA 1
ATOM 699 C C . LYS A 1 89 ? 10.098 9.060 -2.927 1.00 61.53 89 LYS A C 1
ATOM 701 O O . LYS A 1 89 ? 10.868 8.985 -3.876 1.00 61.53 89 LYS A O 1
ATOM 706 N N . GLU A 1 90 ? 9.857 8.029 -2.123 1.00 62.28 90 GLU A N 1
ATOM 707 C CA . GLU A 1 90 ? 10.427 6.686 -2.299 1.00 62.28 90 GLU A CA 1
ATOM 708 C C . GLU A 1 90 ? 9.874 5.962 -3.540 1.00 62.28 90 GLU A C 1
ATOM 710 O O . GLU A 1 90 ? 10.581 5.210 -4.210 1.00 62.28 90 GLU A O 1
ATOM 715 N N . LEU A 1 91 ? 8.606 6.188 -3.889 1.00 54.34 91 LEU A N 1
ATOM 716 C CA . LEU A 1 91 ? 8.036 5.683 -5.141 1.00 54.34 91 LEU A CA 1
ATOM 717 C C . LEU A 1 91 ? 8.611 6.428 -6.355 1.00 54.34 91 LEU A C 1
ATOM 719 O O . LEU A 1 91 ? 8.937 5.795 -7.357 1.00 54.34 91 LEU A O 1
ATOM 723 N N . GLU A 1 92 ? 8.809 7.744 -6.259 1.00 55.56 92 GLU A N 1
ATOM 724 C CA . GLU A 1 92 ? 9.488 8.543 -7.287 1.00 55.56 92 GLU A CA 1
ATOM 725 C C . GLU A 1 92 ? 10.945 8.108 -7.500 1.00 55.56 92 GLU A C 1
ATOM 727 O O . GLU A 1 92 ? 11.410 8.070 -8.639 1.00 55.56 92 GLU A O 1
ATOM 732 N N . THR A 1 93 ? 11.670 7.739 -6.438 1.00 57.88 93 THR A N 1
ATOM 733 C CA . THR A 1 93 ? 13.043 7.220 -6.555 1.00 57.88 93 THR A CA 1
ATOM 734 C C . THR A 1 93 ? 13.102 5.788 -7.088 1.00 57.88 93 THR A C 1
ATOM 736 O O . THR A 1 93 ? 14.109 5.433 -7.704 1.00 57.88 93 THR A O 1
ATOM 739 N N . MET A 1 94 ? 12.053 4.978 -6.897 1.00 43.41 94 MET A N 1
ATOM 740 C CA . MET A 1 94 ? 11.929 3.644 -7.503 1.00 43.41 94 MET A CA 1
ATOM 741 C C . MET A 1 94 ? 11.588 3.702 -8.998 1.00 43.41 94 MET A C 1
ATOM 743 O O . MET A 1 94 ? 12.102 2.885 -9.758 1.00 43.41 94 MET A O 1
ATOM 747 N N . VAL A 1 95 ? 10.809 4.691 -9.455 1.00 47.06 95 VAL A N 1
ATOM 748 C CA . VAL A 1 95 ? 10.514 4.930 -10.885 1.00 47.06 95 VAL A CA 1
ATOM 749 C C . VAL A 1 95 ? 11.692 5.641 -11.566 1.00 47.06 95 VAL A C 1
ATOM 751 O O . VAL A 1 95 ? 11.518 6.620 -12.287 1.00 47.06 95 VAL A O 1
ATOM 754 N N . LYS A 1 96 ? 12.927 5.153 -11.378 1.00 45.44 96 LYS A N 1
ATOM 755 C CA . LYS A 1 96 ? 14.080 5.551 -12.203 1.00 45.44 96 LYS A CA 1
ATOM 756 C C . LYS A 1 96 ? 13.898 5.032 -13.634 1.00 45.44 96 LYS A C 1
ATOM 758 O O . LYS A 1 96 ? 14.596 4.139 -14.096 1.00 45.44 96 LYS A O 1
ATOM 763 N N . ALA A 1 97 ? 12.954 5.640 -14.338 1.00 41.84 97 ALA A N 1
ATOM 764 C CA . ALA A 1 97 ? 13.008 5.811 -15.767 1.00 41.84 97 ALA A CA 1
ATOM 765 C C . ALA A 1 97 ? 14.205 6.722 -16.056 1.00 41.84 97 ALA A C 1
ATOM 767 O O . ALA A 1 97 ? 14.254 7.877 -15.617 1.00 41.84 97 ALA A O 1
ATOM 768 N N . GLU A 1 98 ? 15.181 6.192 -16.784 1.00 42.88 98 GLU A N 1
ATOM 769 C CA . GLU A 1 98 ? 16.064 7.011 -17.605 1.00 42.88 98 GLU A CA 1
ATOM 770 C C . GLU A 1 98 ? 15.231 8.085 -18.326 1.00 42.88 98 GLU A C 1
ATOM 772 O O . GLU A 1 98 ? 14.222 7.784 -18.964 1.00 42.88 98 GLU A O 1
ATOM 777 N N . GLY A 1 99 ? 15.635 9.352 -18.199 1.00 47.84 99 GLY A N 1
ATOM 778 C CA . GLY A 1 99 ? 15.131 10.421 -19.065 1.00 47.84 99 GLY A CA 1
ATOM 779 C C . GLY A 1 99 ? 14.099 11.395 -18.492 1.00 47.84 99 GLY A C 1
ATOM 780 O O . GLY A 1 99 ? 13.535 12.167 -19.263 1.00 47.84 99 GLY A O 1
ATOM 781 N N . ARG A 1 100 ? 13.867 11.473 -17.174 1.00 42.62 100 ARG A N 1
ATOM 782 C CA . ARG A 1 100 ? 13.187 12.657 -16.604 1.00 42.62 100 ARG A CA 1
ATOM 783 C C . ARG A 1 100 ? 14.202 13.724 -16.216 1.00 42.62 100 ARG A C 1
ATOM 785 O O . ARG A 1 100 ? 14.719 13.754 -15.101 1.00 42.62 100 ARG A O 1
ATOM 792 N N . GLY A 1 101 ? 14.482 14.609 -17.173 1.00 40.91 101 GLY A N 1
ATOM 793 C CA . GLY A 1 101 ? 15.142 15.881 -16.907 1.00 40.91 101 GLY A CA 1
ATOM 794 C C . GLY A 1 101 ? 14.458 16.588 -15.735 1.00 40.91 101 GLY A C 1
ATOM 795 O O . GLY A 1 101 ? 13.232 16.678 -15.676 1.00 40.91 101 GLY A O 1
ATOM 796 N N . ARG A 1 102 ? 15.263 17.037 -14.770 1.00 43.53 102 ARG A N 1
ATOM 797 C CA . ARG A 1 102 ? 14.814 17.802 -13.604 1.00 43.53 102 ARG A CA 1
ATOM 798 C C . ARG A 1 102 ? 13.950 18.983 -14.058 1.00 43.53 102 ARG A C 1
ATOM 800 O O . ARG A 1 102 ? 14.485 19.953 -14.581 1.00 43.53 102 ARG A O 1
ATOM 807 N N . LEU A 1 103 ? 12.657 18.970 -13.753 1.00 49.28 103 LEU A N 1
ATOM 808 C CA . LEU A 1 103 ?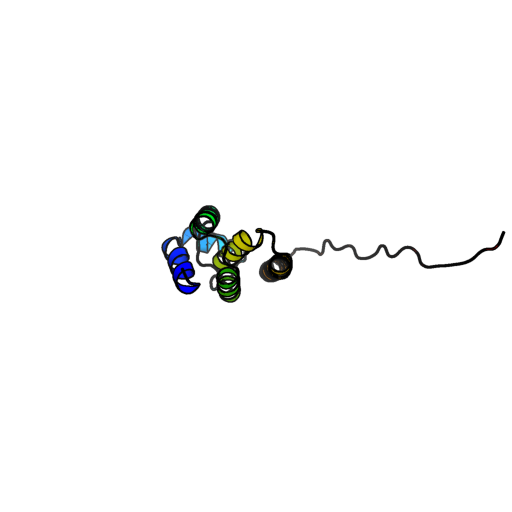 11.871 20.201 -13.618 1.00 49.28 103 LEU A CA 1
ATOM 809 C C . LEU A 1 103 ? 11.927 20.648 -12.156 1.00 49.28 103 LEU A C 1
ATOM 811 O O . LEU A 1 103 ? 10.939 20.689 -11.436 1.00 49.28 103 LEU A O 1
ATOM 815 N N . ILE A 1 104 ? 13.145 20.952 -11.715 1.00 47.47 104 ILE A N 1
ATOM 816 C CA . ILE A 1 104 ? 13.366 21.851 -10.591 1.00 47.47 104 ILE A CA 1
ATOM 817 C C . ILE A 1 104 ? 14.288 22.929 -11.138 1.00 47.47 104 ILE A C 1
ATOM 819 O O . ILE A 1 104 ? 15.507 22.758 -11.162 1.00 47.47 104 ILE A O 1
ATOM 823 N N . SER A 1 105 ? 13.715 24.032 -11.619 1.00 46.03 105 SER A N 1
ATOM 824 C CA . SER A 1 105 ? 14.492 25.261 -11.711 1.00 46.03 105 SER A CA 1
ATOM 825 C C . SER A 1 105 ? 14.724 25.739 -10.283 1.00 46.03 105 SER A C 1
ATOM 827 O O . SER A 1 105 ? 13.835 26.276 -9.622 1.00 46.03 105 SER A O 1
ATOM 829 N N . ALA A 1 106 ? 15.933 25.475 -9.798 1.00 43.34 106 ALA A N 1
A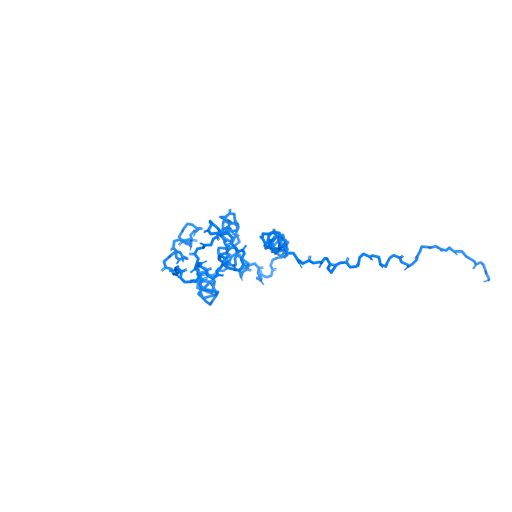TOM 830 C CA . ALA A 1 106 ? 16.525 26.216 -8.706 1.00 43.34 106 ALA A CA 1
ATOM 831 C C . ALA A 1 106 ? 16.529 27.725 -9.026 1.00 43.34 106 ALA A C 1
ATOM 833 O O . ALA A 1 106 ? 16.604 28.120 -10.187 1.00 43.34 106 ALA A O 1
ATOM 834 N N . ASN A 1 107 ? 16.533 28.531 -7.964 1.00 44.53 107 ASN A N 1
ATOM 835 C CA . ASN A 1 107 ? 16.687 29.987 -7.926 1.00 44.53 107 ASN A CA 1
ATOM 836 C C . ASN A 1 107 ? 15.496 30.859 -8.353 1.00 44.53 107 ASN A C 1
ATOM 838 O O . ASN A 1 107 ? 15.406 31.355 -9.470 1.00 44.53 107 ASN A O 1
ATOM 842 N N . THR A 1 108 ? 14.753 31.306 -7.342 1.00 44.56 108 THR A N 1
ATOM 843 C CA . THR A 1 108 ? 14.646 32.756 -7.117 1.00 44.56 108 THR A CA 1
ATOM 844 C C . THR A 1 108 ? 14.845 33.053 -5.634 1.00 44.56 108 THR A C 1
ATOM 846 O O . THR A 1 108 ? 13.916 33.133 -4.839 1.00 44.56 108 THR A O 1
ATOM 849 N N . ARG A 1 109 ? 16.118 33.189 -5.250 1.00 47.25 109 ARG A N 1
ATOM 850 C CA . ARG A 1 109 ? 16.522 34.043 -4.136 1.00 47.25 109 ARG A CA 1
ATOM 851 C C . ARG A 1 109 ? 16.748 35.431 -4.743 1.00 47.25 109 ARG A C 1
ATOM 853 O O . ARG A 1 109 ? 17.769 35.649 -5.380 1.00 47.25 109 ARG A O 1
ATOM 860 N N . MET A 1 110 ? 15.784 36.332 -4.586 1.00 39.78 110 MET A N 1
ATOM 861 C CA . MET A 1 110 ? 15.885 37.762 -4.907 1.00 39.78 110 MET A CA 1
ATOM 862 C C . MET A 1 110 ? 14.987 38.479 -3.883 1.00 39.78 110 MET A C 1
ATOM 864 O O . MET A 1 110 ? 13.809 38.167 -3.813 1.00 39.78 110 MET A O 1
ATOM 868 N N . GLY A 1 111 ? 15.444 39.337 -2.976 1.00 40.38 111 GLY A N 1
ATOM 869 C CA . GLY A 1 111 ? 16.776 39.869 -2.728 1.00 40.38 111 GLY A CA 1
ATOM 870 C C . GLY A 1 111 ? 16.999 40.101 -1.229 1.00 40.38 111 GLY A C 1
ATOM 871 O O . GLY A 1 111 ? 16.071 40.127 -0.423 1.00 40.38 111 GLY A O 1
ATOM 872 N N . LYS A 1 112 ? 18.276 40.201 -0.876 1.00 44.16 112 LYS A N 1
ATOM 873 C CA . LYS A 1 112 ? 18.817 40.472 0.452 1.00 44.16 112 LYS A CA 1
ATOM 874 C C . LYS A 1 112 ? 19.268 41.939 0.460 1.00 44.16 112 LYS A C 1
ATOM 876 O O . LYS A 1 112 ? 20.064 42.257 -0.412 1.00 44.16 112 LYS A O 1
ATOM 881 N N . GLU A 1 113 ? 18.796 42.718 1.447 1.00 42.69 113 GLU A N 1
ATOM 882 C CA . GLU A 1 113 ? 19.396 43.954 2.026 1.00 42.69 113 GLU A CA 1
ATOM 883 C C . GLU A 1 113 ? 19.613 45.139 1.032 1.00 42.69 113 GLU A C 1
ATOM 885 O O . GLU A 1 113 ? 19.742 44.943 -0.163 1.00 42.69 113 GLU A O 1
ATOM 890 N N . SER A 1 114 ? 19.642 46.437 1.355 1.00 41.22 114 SER A N 1
ATOM 891 C CA . SER A 1 114 ? 20.017 47.196 2.556 1.00 41.22 114 SER A CA 1
ATOM 892 C C . SER A 1 114 ? 19.597 48.673 2.360 1.00 41.22 114 SER A C 1
ATOM 894 O O . SER A 1 114 ? 19.661 49.148 1.233 1.00 41.22 114 SER A O 1
ATOM 896 N N . GLY A 1 115 ? 19.289 49.383 3.455 1.00 41.81 115 GLY A N 1
ATOM 897 C CA . GLY A 1 115 ? 19.702 50.771 3.764 1.00 41.81 115 GLY A CA 1
ATOM 898 C C . GLY A 1 115 ? 19.299 51.963 2.873 1.00 41.81 115 GLY A C 1
ATOM 899 O O . GLY A 1 115 ? 19.556 51.985 1.678 1.00 41.81 115 GLY A O 1
ATOM 900 N N . GLY A 1 116 ? 18.818 53.041 3.505 1.00 34.91 116 GLY A N 1
ATOM 901 C CA . GLY A 1 116 ? 18.812 54.374 2.890 1.00 34.91 116 GLY A CA 1
ATOM 902 C C . GLY A 1 116 ? 17.874 55.373 3.562 1.00 34.91 116 GLY A C 1
ATOM 903 O O . GLY A 1 116 ? 16.663 55.242 3.460 1.00 34.91 116 GLY A O 1
ATOM 904 N N . SER A 1 117 ? 18.467 56.347 4.244 1.00 40.28 117 SER A N 1
ATOM 905 C CA . SER A 1 117 ? 17.865 57.474 4.955 1.00 40.28 117 SER A CA 1
ATOM 906 C C . SER A 1 117 ? 16.978 58.384 4.093 1.00 40.28 117 SER A C 1
ATOM 908 O O . SER A 1 117 ? 17.204 58.516 2.890 1.00 40.28 117 SER A O 1
ATOM 910 N N . GLY A 1 118 ? 16.055 59.087 4.754 1.00 37.56 118 GLY A N 1
ATOM 911 C CA . GLY A 1 118 ? 15.275 60.211 4.232 1.00 37.56 118 GLY A CA 1
ATOM 912 C C . GLY A 1 118 ? 14.347 60.753 5.302 1.00 37.56 118 GLY A C 1
ATOM 913 O O . GLY A 1 118 ? 13.347 60.057 5.574 1.00 37.56 118 GLY A O 1
#

Sequence (118 aa):
MDGQEMINELRAQASEKYRENMIRMGIPAENSIGVATSVVRGLAKKAGKSQELAFELWNTKYHEARMLAHEWMEGESKALRWIGKDAAKELETMVKAEGRGRLISANTRMGKESGGSG

pLDDT: mean 73.41, std 20.32, range [34.91, 95.75]